Protein AF-A0A7D5NG80-F1 (afdb_monomer)

Secondary structure (DSSP, 8-state):
-----PEEEEEEEEEEETTTEEEEEETTS-EEEEEE-HHHHHTT----TT-EEEEEEETTEEEEEEEEEE--

Nearest PDB structures (foldseek):
  4ql5-assembly1_A  TM=9.829E-01  e=8.535E-10  Streptococcus pneumoniae TIGR4
  3i4o-assembly2_B  TM=9.676E-01  e=9.621E-10  Mycobacterium tuberculosis H37Rv
  2n8n-assembly1_A  TM=8.944E-01  e=4.688E-10  Staphylococcus aureus subsp. aureus Mu50
  6c00-assembly1_A  TM=9.293E-01  e=3.188E-09  Clostridioides difficile
  2n3s-assembly1_A  TM=8.425E-01  e=3.816E-09  Burkholderia thailandensis E264

Solvent-accessible surface area (backbone atoms only — not comparable to full-atom values): 4139 Å² total; per-residue (Å²): 128,86,76,74,71,62,45,73,45,64,28,34,27,70,43,77,46,91,88,64,33,29,37,30,34,32,87,87,71,50,72,25,51,21,33,69,35,70,69,45,62,75,67,65,63,82,82,57,68,71,38,41,31,34,29,38,25,47,87,88,41,82,59,43,33,34,36,77,45,72,62,130

Radius of gyration: 11.6 Å; Cα contacts (8 Å, |Δi|>4): 150; chains: 1; bounding box: 33×24×28 Å

Structure (mmCIF, N/CA/C/O backbone):
data_AF-A0A7D5NG80-F1
#
_entry.id   AF-A0A7D5NG80-F1
#
loop_
_atom_site.group_PDB
_atom_site.id
_atom_site.type_symbol
_atom_site.label_atom_id
_atom_site.label_alt_id
_atom_site.label_comp_id
_atom_site.label_asym_id
_atom_site.label_entity_id
_atom_site.label_seq_id
_atom_site.pdbx_PDB_ins_code
_atom_site.Cartn_x
_atom_site.Cartn_y
_atom_site.Cartn_z
_atom_site.occupancy
_atom_site.B_iso_or_equiv
_atom_site.auth_seq_id
_atom_site.auth_comp_id
_atom_site.auth_asym_id
_atom_site.auth_atom_id
_atom_site.pdbx_PDB_model_num
ATOM 1 N N . MET A 1 1 ? 19.590 11.635 -9.384 1.00 50.16 1 MET A N 1
ATOM 2 C CA . MET A 1 1 ? 18.914 10.760 -10.365 1.00 50.16 1 MET A CA 1
ATOM 3 C C . MET A 1 1 ? 17.453 11.173 -10.431 1.00 50.16 1 MET A C 1
ATOM 5 O O . MET A 1 1 ? 16.821 11.184 -9.376 1.00 50.16 1 MET A O 1
ATOM 9 N N . PRO A 1 2 ? 16.941 11.609 -11.593 1.00 44.91 2 PRO A N 1
ATOM 10 C CA . PRO A 1 2 ? 15.549 12.019 -11.717 1.00 44.91 2 PRO A CA 1
ATOM 11 C C . PRO A 1 2 ? 14.683 10.806 -11.377 1.00 44.91 2 PRO A C 1
ATOM 13 O O . PRO A 1 2 ? 14.838 9.746 -11.977 1.00 44.91 2 PRO A O 1
ATOM 16 N N . LYS A 1 3 ? 13.850 10.928 -10.338 1.00 53.09 3 LYS A N 1
ATOM 17 C CA . LYS A 1 3 ? 12.881 9.896 -9.963 1.00 53.09 3 LYS A CA 1
ATOM 18 C C . LYS A 1 3 ? 11.953 9.725 -11.154 1.00 53.09 3 LYS A C 1
ATOM 20 O O . LYS A 1 3 ? 11.086 10.565 -11.372 1.00 53.09 3 LYS A O 1
ATOM 25 N N . GLN A 1 4 ? 12.209 8.691 -11.946 1.00 55.78 4 GLN A N 1
ATOM 26 C CA . GLN A 1 4 ? 11.376 8.296 -13.066 1.00 55.78 4 GLN A CA 1
ATOM 27 C C . GLN A 1 4 ? 9.924 8.297 -12.585 1.00 55.78 4 GLN A C 1
ATOM 29 O O . GLN A 1 4 ? 9.628 7.678 -11.560 1.00 55.78 4 GLN A O 1
ATOM 34 N N . GLY A 1 5 ? 9.088 9.110 -13.237 1.00 64.69 5 GLY A N 1
ATOM 35 C CA . GLY A 1 5 ? 7.769 9.498 -12.745 1.00 64.69 5 GLY A CA 1
ATOM 36 C C . GLY A 1 5 ? 6.961 8.280 -12.322 1.00 64.69 5 GLY A C 1
ATOM 37 O O . GLY A 1 5 ? 6.562 7.478 -13.163 1.00 64.69 5 GLY A O 1
ATOM 38 N N . MET A 1 6 ? 6.766 8.126 -11.011 1.00 74.06 6 MET A N 1
ATOM 39 C CA . MET A 1 6 ? 5.846 7.127 -10.486 1.00 74.06 6 MET A CA 1
ATOM 40 C C . MET A 1 6 ? 4.455 7.503 -10.978 1.00 74.06 6 MET A C 1
ATOM 42 O O . MET A 1 6 ? 4.017 8.643 -10.811 1.00 74.06 6 MET A O 1
ATOM 46 N N . ILE A 1 7 ? 3.784 6.554 -11.616 1.00 82.75 7 ILE A N 1
ATOM 47 C CA . ILE A 1 7 ? 2.435 6.758 -12.115 1.00 82.75 7 ILE A CA 1
ATOM 48 C C . ILE A 1 7 ? 1.511 6.604 -10.914 1.00 82.75 7 ILE A C 1
ATOM 50 O O . ILE A 1 7 ? 1.481 5.554 -10.275 1.00 82.75 7 ILE A O 1
ATOM 54 N N . GLN A 1 8 ? 0.789 7.668 -10.578 1.00 87.81 8 GLN A N 1
ATOM 55 C CA . GLN A 1 8 ? -0.226 7.635 -9.534 1.00 87.81 8 GLN A CA 1
ATOM 56 C C . GLN A 1 8 ? -1.569 7.301 -10.169 1.00 87.81 8 GLN A C 1
ATOM 58 O O . GLN A 1 8 ? -2.021 8.009 -11.066 1.00 87.81 8 GLN A O 1
ATOM 63 N N . MET A 1 9 ? -2.197 6.231 -9.697 1.00 88.62 9 MET A N 1
ATOM 64 C CA . MET A 1 9 ? -3.541 5.841 -10.104 1.00 88.62 9 MET A CA 1
ATOM 65 C C . MET A 1 9 ? -4.407 5.581 -8.881 1.00 88.62 9 MET A C 1
ATOM 67 O O . MET A 1 9 ? -3.944 5.069 -7.858 1.00 88.62 9 MET A O 1
ATOM 71 N N . ASP A 1 10 ? -5.680 5.920 -9.012 1.00 90.62 10 ASP A N 1
ATOM 72 C CA . ASP A 1 10 ? -6.686 5.698 -7.986 1.00 90.62 10 ASP A CA 1
ATOM 73 C C . ASP A 1 10 ? -7.426 4.387 -8.279 1.00 90.62 10 ASP A C 1
ATOM 75 O O . ASP A 1 10 ? -7.762 4.082 -9.424 1.00 90.62 10 ASP A O 1
ATOM 79 N N . GLY A 1 11 ? -7.638 3.577 -7.245 1.00 91.94 11 GLY A N 1
ATOM 80 C CA . GLY A 1 11 ? -8.274 2.270 -7.362 1.00 91.94 11 GLY A CA 1
ATOM 81 C C . GLY A 1 11 ? -9.037 1.882 -6.103 1.00 91.94 11 GLY A C 1
ATOM 82 O O . GLY A 1 11 ? -8.976 2.557 -5.074 1.00 91.94 11 GLY A O 1
ATOM 83 N N . ILE A 1 12 ? -9.778 0.784 -6.194 1.00 92.31 12 ILE A N 1
ATOM 84 C CA . ILE A 1 12 ? -10.577 0.230 -5.100 1.00 92.31 12 ILE A CA 1
ATOM 85 C C . ILE A 1 12 ? -9.950 -1.085 -4.664 1.00 92.31 12 ILE A C 1
ATOM 87 O O . ILE A 1 12 ? -9.488 -1.876 -5.487 1.00 92.31 12 ILE A O 1
ATOM 91 N N . ILE A 1 13 ? -9.934 -1.335 -3.363 1.00 91.81 13 ILE A N 1
ATOM 92 C CA . ILE A 1 13 ? -9.408 -2.583 -2.824 1.00 91.81 13 ILE A CA 1
ATOM 93 C C . ILE A 1 13 ? -10.428 -3.684 -3.008 1.00 91.81 13 ILE A C 1
ATOM 95 O O . ILE A 1 13 ? -11.526 -3.635 -2.460 1.00 91.81 13 ILE A O 1
ATOM 99 N N . GLU A 1 14 ? -10.037 -4.688 -3.777 1.00 91.81 14 GLU A N 1
ATOM 100 C CA . GLU A 1 14 ? -10.867 -5.846 -4.049 1.00 91.81 14 GLU A CA 1
ATOM 101 C C . GLU A 1 14 ? -10.667 -6.918 -2.987 1.00 91.81 14 GLU A C 1
ATOM 103 O O . GLU A 1 14 ? -11.651 -7.446 -2.495 1.00 91.81 14 GLU A O 1
ATOM 108 N N . GLU A 1 15 ? -9.425 -7.220 -2.602 1.00 89.44 15 GLU A N 1
ATOM 109 C CA . GLU A 1 15 ? -9.121 -8.266 -1.619 1.00 89.44 15 GLU A CA 1
ATOM 110 C C . GLU A 1 15 ? -7.867 -7.922 -0.809 1.00 89.44 15 GLU A C 1
ATOM 112 O O . GLU A 1 15 ? -6.924 -7.300 -1.308 1.00 89.44 15 GLU A O 1
ATOM 117 N N . ALA A 1 16 ? -7.844 -8.355 0.452 1.00 87.75 16 ALA A N 1
ATOM 118 C CA . ALA A 1 16 ? -6.679 -8.259 1.324 1.00 87.75 16 ALA A CA 1
ATOM 119 C C . ALA A 1 16 ? -6.049 -9.649 1.491 1.00 87.75 16 ALA A C 1
ATOM 121 O O . ALA A 1 16 ? -6.693 -10.574 1.982 1.00 87.75 16 ALA A O 1
ATOM 122 N N . LEU A 1 17 ? -4.787 -9.790 1.089 1.00 86.75 17 LEU A N 1
ATOM 123 C CA . LEU A 1 17 ? -4.026 -11.032 1.186 1.00 86.75 17 LEU A CA 1
ATOM 124 C C . LEU A 1 17 ? -3.226 -11.084 2.501 1.00 86.75 17 LEU A C 1
ATOM 126 O O . LEU A 1 17 ? -2.761 -10.047 3.002 1.00 86.75 17 LEU A O 1
ATOM 130 N N . PRO A 1 18 ? -2.980 -12.290 3.045 1.00 77.12 18 PRO 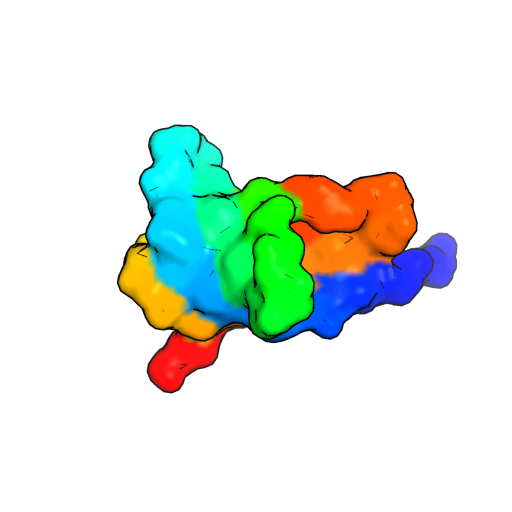A N 1
ATOM 131 C CA . PRO A 1 18 ? -2.000 -12.469 4.109 1.00 77.12 18 PRO A CA 1
ATOM 132 C C . PRO A 1 18 ? -0.615 -12.014 3.608 1.00 77.12 18 PRO A C 1
ATOM 134 O O . PRO A 1 18 ? -0.270 -12.238 2.452 1.00 77.12 18 PRO A O 1
ATOM 137 N N . ASN A 1 19 ? 0.170 -11.354 4.469 1.00 81.00 19 ASN A N 1
ATOM 138 C CA . ASN A 1 19 ? 1.425 -10.626 4.169 1.00 81.00 19 ASN A CA 1
ATOM 139 C C . ASN A 1 19 ? 1.289 -9.157 3.731 1.00 81.00 19 ASN A C 1
ATOM 141 O O . ASN A 1 19 ? 2.201 -8.625 3.094 1.00 81.00 19 ASN A O 1
ATOM 145 N N . THR A 1 20 ? 0.222 -8.440 4.120 1.00 80.69 20 THR A N 1
ATOM 146 C CA . THR A 1 20 ? 0.039 -6.990 3.824 1.00 80.69 20 THR A CA 1
ATOM 147 C C . THR A 1 20 ? 0.121 -6.650 2.333 1.00 80.69 20 THR A C 1
ATOM 149 O O . THR A 1 20 ? 0.560 -5.562 1.942 1.00 80.69 20 THR A O 1
ATOM 152 N N . GLN A 1 21 ? -0.288 -7.608 1.510 1.00 88.12 21 GLN A N 1
ATOM 153 C CA . GLN A 1 21 ? -0.519 -7.421 0.091 1.00 88.12 21 GLN A CA 1
ATOM 154 C C . GLN A 1 21 ? -2.015 -7.203 -0.113 1.00 88.12 21 GLN A C 1
ATOM 156 O O . GLN A 1 21 ? -2.843 -7.791 0.577 1.00 88.12 21 GLN A O 1
ATOM 161 N N . PHE A 1 22 ? -2.360 -6.334 -1.046 1.00 90.88 22 PHE A N 1
ATOM 162 C CA . PHE A 1 22 ? -3.732 -5.967 -1.346 1.00 90.88 22 PHE A CA 1
ATOM 163 C C . PHE A 1 22 ? -3.915 -6.024 -2.850 1.00 90.88 22 PHE A C 1
ATOM 165 O O . PHE A 1 22 ? -3.076 -5.526 -3.604 1.00 90.88 22 PHE A O 1
ATOM 172 N N . ILE A 1 23 ? -5.010 -6.631 -3.283 1.00 91.25 23 ILE A N 1
ATOM 173 C CA . ILE A 1 23 ? -5.423 -6.599 -4.677 1.00 91.25 23 ILE A CA 1
ATOM 174 C C . ILE A 1 23 ? -6.196 -5.304 -4.866 1.00 91.25 23 ILE A C 1
ATOM 176 O O . ILE A 1 23 ? -7.275 -5.122 -4.300 1.00 91.25 23 ILE A O 1
ATOM 180 N N . VAL A 1 24 ? -5.622 -4.396 -5.647 1.00 92.25 24 VAL A N 1
ATOM 181 C CA . VAL A 1 24 ? -6.273 -3.144 -6.023 1.00 92.25 24 VAL A CA 1
ATOM 182 C C . VAL A 1 24 ? -6.786 -3.284 -7.442 1.00 92.25 24 VAL A C 1
ATOM 184 O O . VAL A 1 24 ? -6.032 -3.624 -8.355 1.00 92.25 24 VAL A O 1
ATOM 187 N N . ARG A 1 25 ? -8.073 -3.012 -7.619 1.00 91.62 25 ARG A N 1
ATOM 188 C CA . ARG A 1 25 ? -8.723 -2.919 -8.916 1.00 91.62 25 ARG A CA 1
ATOM 189 C C . ARG A 1 25 ? -8.779 -1.453 -9.332 1.00 91.62 25 ARG A C 1
ATOM 191 O O . ARG A 1 25 ? -9.369 -0.625 -8.638 1.00 91.62 25 ARG A O 1
ATOM 198 N N . PHE A 1 26 ? -8.169 -1.138 -10.465 1.00 89.81 26 PHE A N 1
ATOM 199 C CA . PHE A 1 26 ? -8.285 0.174 -11.094 1.00 89.81 26 PHE A CA 1
ATOM 200 C C . PHE A 1 26 ? -9.607 0.305 -11.847 1.00 89.81 26 PHE A C 1
ATOM 202 O O . PHE A 1 26 ? -10.199 -0.696 -12.253 1.00 89.81 26 PHE A O 1
ATOM 209 N N . GLU A 1 27 ? -10.045 1.541 -12.089 1.00 82.69 27 GLU A N 1
ATOM 210 C CA . GLU A 1 27 ? -11.255 1.823 -12.882 1.00 82.69 27 GLU A CA 1
ATOM 211 C C . GLU A 1 27 ? -11.171 1.228 -14.297 1.00 82.69 27 GLU A C 1
ATOM 213 O O . GLU A 1 27 ? -12.173 0.801 -14.861 1.00 82.69 27 GLU A O 1
ATOM 218 N N . ASN A 1 28 ? -9.953 1.068 -14.818 1.00 81.19 28 ASN A N 1
ATOM 219 C CA . ASN A 1 28 ? -9.670 0.461 -16.118 1.00 81.19 28 ASN A CA 1
ATOM 220 C C . ASN A 1 28 ? -9.849 -1.076 -16.132 1.00 81.19 28 ASN A C 1
ATOM 222 O O . ASN A 1 28 ? -9.549 -1.716 -17.134 1.00 81.19 28 ASN A O 1
ATOM 226 N N . GLY A 1 29 ? -10.254 -1.697 -15.017 1.00 80.50 29 GLY A N 1
ATOM 227 C CA . GLY A 1 29 ? -10.452 -3.148 -14.889 1.00 80.50 29 GLY A CA 1
ATOM 228 C C . GLY A 1 29 ? -9.182 -3.955 -14.593 1.00 80.50 29 GLY A C 1
ATOM 229 O O . GLY A 1 29 ? -9.265 -5.149 -14.306 1.00 80.50 29 GLY A O 1
ATOM 230 N N . HIS A 1 30 ? -8.007 -3.320 -14.600 1.00 85.44 30 HIS A N 1
ATOM 231 C CA . HIS A 1 30 ? -6.750 -3.965 -14.228 1.00 85.44 30 HIS A CA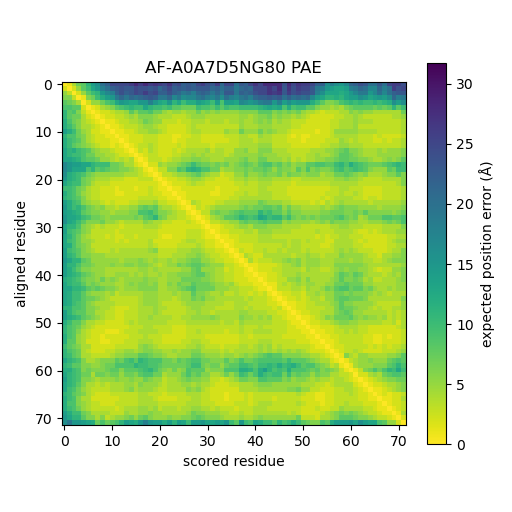 1
ATOM 232 C C . HIS A 1 30 ? -6.664 -4.205 -12.721 1.00 85.44 30 HIS A C 1
ATOM 234 O O . HIS A 1 30 ? -6.953 -3.316 -11.917 1.00 85.44 30 HIS A O 1
ATOM 240 N N . LYS A 1 31 ? -6.206 -5.402 -12.350 1.00 90.00 31 LYS A N 1
ATOM 241 C CA . LYS A 1 31 ? -5.900 -5.772 -10.968 1.00 90.00 31 LYS A CA 1
ATOM 242 C C . LYS A 1 31 ? -4.398 -5.763 -10.762 1.00 90.00 31 LYS A C 1
ATOM 244 O O . LYS A 1 31 ? -3.658 -6.337 -11.559 1.00 90.00 31 LYS A O 1
ATOM 249 N N . VAL A 1 32 ? -3.959 -5.129 -9.688 1.00 90.12 32 VAL A N 1
ATOM 250 C CA . VAL A 1 32 ? -2.542 -4.963 -9.374 1.00 90.12 32 VAL A CA 1
ATOM 251 C C . VAL A 1 32 ? -2.310 -5.346 -7.929 1.00 90.12 32 VAL A C 1
ATOM 253 O O . VAL A 1 32 ? -3.120 -5.060 -7.046 1.00 90.12 32 VAL A O 1
ATOM 256 N N . LEU A 1 33 ? -1.186 -6.015 -7.697 1.00 90.12 33 LEU A N 1
ATOM 257 C CA . LEU A 1 33 ? -0.792 -6.435 -6.370 1.00 90.12 33 LEU A CA 1
ATOM 258 C C . LEU A 1 33 ? -0.020 -5.293 -5.714 1.00 90.12 33 LEU A C 1
ATOM 260 O O . LEU A 1 33 ? 1.104 -4.964 -6.103 1.00 90.12 33 LEU A O 1
ATOM 264 N N . ALA A 1 34 ? -0.648 -4.647 -4.739 1.00 90.88 34 ALA A N 1
ATOM 265 C CA . ALA A 1 34 ? -0.088 -3.497 -4.061 1.00 90.88 34 ALA A CA 1
ATOM 266 C C . ALA A 1 34 ? 0.300 -3.827 -2.621 1.00 90.88 34 ALA A C 1
ATOM 268 O O . ALA A 1 34 ? -0.329 -4.639 -1.948 1.00 90.88 34 ALA A O 1
ATOM 269 N N . HIS A 1 35 ? 1.343 -3.171 -2.130 1.00 89.31 35 HIS A N 1
ATOM 270 C CA . HIS A 1 35 ? 1.738 -3.237 -0.727 1.00 89.31 35 HIS A CA 1
ATOM 271 C C . HIS A 1 35 ? 1.566 -1.869 -0.074 1.00 89.31 35 HIS A C 1
ATOM 273 O O . HIS A 1 35 ? 1.656 -0.823 -0.720 1.00 89.31 35 HIS A O 1
ATOM 279 N N . ILE A 1 36 ? 1.328 -1.874 1.231 1.00 89.88 36 ILE A N 1
ATOM 280 C CA . ILE A 1 36 ? 1.220 -0.648 2.019 1.00 89.88 36 ILE A CA 1
ATOM 281 C C . ILE A 1 36 ? 2.583 0.054 2.108 1.00 89.88 36 ILE A C 1
ATOM 283 O O . ILE A 1 36 ? 3.593 -0.572 2.437 1.00 89.88 36 ILE A O 1
ATOM 287 N N . ALA A 1 37 ? 2.61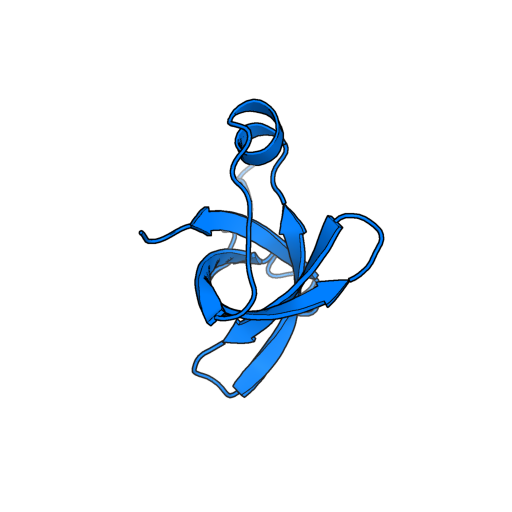4 1.372 1.884 1.00 87.81 37 ALA A N 1
ATOM 288 C CA . ALA A 1 37 ? 3.800 2.176 2.160 1.00 87.81 37 ALA A CA 1
ATOM 289 C C . ALA A 1 37 ? 4.129 2.194 3.663 1.00 87.81 37 ALA A C 1
ATOM 291 O O . ALA A 1 37 ? 3.244 2.314 4.509 1.00 87.81 37 ALA A O 1
ATOM 292 N N . GLY A 1 38 ? 5.417 2.175 4.018 1.00 86.00 38 GLY A N 1
ATOM 293 C CA . GLY A 1 38 ? 5.855 2.167 5.423 1.00 86.00 38 GLY A CA 1
ATOM 294 C C . GLY A 1 38 ? 5.256 3.294 6.282 1.00 86.00 38 GLY A C 1
ATOM 295 O O . GLY A 1 38 ? 4.884 3.052 7.427 1.00 86.00 38 GLY A O 1
ATOM 296 N N . LYS A 1 39 ? 5.054 4.492 5.708 1.00 87.12 39 LYS A N 1
ATOM 297 C CA . LYS A 1 39 ? 4.384 5.618 6.390 1.00 87.12 39 LYS A CA 1
ATOM 298 C C . LYS A 1 39 ? 2.968 5.274 6.855 1.00 87.12 39 LYS A C 1
ATOM 300 O O . LYS A 1 39 ? 2.577 5.631 7.956 1.00 87.12 39 LYS A O 1
ATOM 305 N N . MET A 1 40 ? 2.207 4.540 6.052 1.00 86.50 40 MET A N 1
ATOM 306 C CA . MET A 1 40 ? 0.853 4.134 6.422 1.00 86.50 40 MET A CA 1
ATOM 307 C C . MET A 1 40 ? 0.836 3.091 7.539 1.00 86.50 40 MET A C 1
ATOM 309 O O . MET A 1 40 ? -0.057 3.135 8.384 1.00 86.50 40 MET A O 1
ATOM 313 N N . ARG A 1 41 ? 1.836 2.194 7.580 1.00 83.12 41 ARG A N 1
ATOM 314 C CA . ARG A 1 41 ? 2.014 1.273 8.715 1.00 83.12 41 ARG A CA 1
ATOM 315 C C . ARG A 1 41 ? 2.312 2.037 10.002 1.00 83.12 41 ARG A C 1
ATOM 317 O O . ARG A 1 41 ? 1.706 1.731 11.020 1.00 83.12 41 ARG A O 1
ATOM 324 N N . MET A 1 42 ? 3.190 3.043 9.949 1.00 86.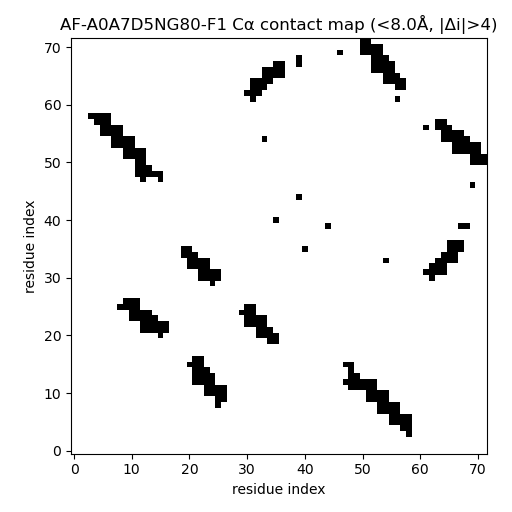94 42 MET A N 1
ATOM 325 C CA . MET A 1 42 ? 3.484 3.899 11.109 1.00 86.94 42 MET A CA 1
ATOM 326 C C . MET A 1 42 ? 2.244 4.654 11.602 1.00 86.94 42 MET A C 1
ATOM 328 O O . MET A 1 42 ? 2.044 4.788 12.803 1.00 86.94 42 MET A O 1
ATOM 332 N N . ASN A 1 43 ? 1.381 5.096 10.685 1.00 87.62 43 ASN A N 1
ATOM 333 C CA . ASN A 1 43 ? 0.119 5.764 11.006 1.00 87.62 43 ASN A CA 1
ATOM 334 C C . ASN A 1 43 ? -1.034 4.804 11.358 1.00 87.62 43 ASN A C 1
ATOM 336 O O . ASN A 1 43 ? -2.169 5.261 11.478 1.00 87.62 43 ASN A O 1
ATOM 340 N N . TYR A 1 44 ? -0.778 3.497 11.503 1.00 84.81 44 TYR A N 1
ATOM 341 C CA . TYR A 1 44 ? -1.789 2.480 11.825 1.00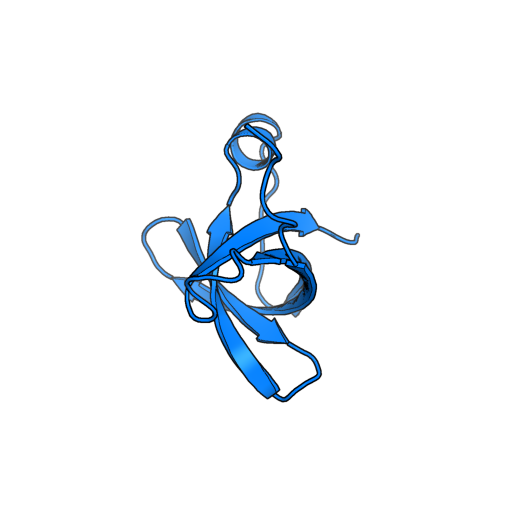 84.81 44 TYR A CA 1
ATOM 342 C C . TYR A 1 44 ? -3.032 2.531 10.920 1.00 84.81 44 TYR A C 1
ATOM 344 O O . TYR A 1 44 ? -4.150 2.234 11.351 1.00 84.81 44 TYR A O 1
ATOM 352 N N . ILE A 1 45 ? -2.849 2.900 9.647 1.00 85.94 45 ILE A N 1
ATOM 353 C CA . ILE A 1 45 ? -3.954 2.965 8.690 1.00 85.94 45 ILE A CA 1
ATOM 354 C C . ILE A 1 45 ? -4.377 1.535 8.374 1.00 85.94 45 ILE A C 1
ATOM 356 O O . ILE A 1 45 ? -3.690 0.804 7.660 1.00 85.94 45 ILE A O 1
ATOM 360 N N . LYS A 1 46 ? -5.523 1.133 8.925 1.00 85.31 46 LYS A N 1
ATOM 361 C CA . LYS A 1 46 ? -6.185 -0.111 8.539 1.00 85.31 46 LYS A CA 1
ATOM 362 C C . LYS A 1 46 ? -6.751 0.062 7.145 1.00 85.31 46 LYS A C 1
ATOM 364 O O . LYS A 1 46 ? -7.275 1.120 6.817 1.00 85.31 46 LYS A O 1
ATOM 369 N N . ILE A 1 47 ? -6.637 -0.975 6.344 1.00 86.75 47 ILE A N 1
ATOM 370 C CA . ILE A 1 47 ? -7.141 -1.001 4.985 1.00 86.75 47 ILE A CA 1
ATOM 371 C C . ILE A 1 47 ? -8.104 -2.179 4.898 1.00 86.75 47 ILE A C 1
ATOM 373 O O . ILE A 1 47 ? -7.750 -3.287 5.303 1.00 86.75 47 ILE A O 1
ATOM 377 N N . LEU A 1 48 ? -9.318 -1.917 4.429 1.00 87.25 48 LEU A N 1
ATOM 378 C CA . LEU A 1 48 ? -10.395 -2.887 4.295 1.00 87.25 48 LEU A CA 1
ATOM 379 C C . LEU A 1 48 ? -10.766 -3.050 2.818 1.00 87.25 48 LEU A C 1
ATOM 381 O O . LEU A 1 48 ? -10.453 -2.215 1.967 1.00 87.25 48 LEU A O 1
ATOM 385 N N . GLN A 1 49 ? -11.439 -4.154 2.514 1.00 89.69 49 GLN A N 1
ATOM 386 C CA . GLN A 1 49 ? -12.043 -4.368 1.206 1.00 89.69 49 GLN A CA 1
ATOM 387 C C . GLN A 1 49 ? -13.097 -3.287 0.925 1.00 89.69 49 GLN A C 1
ATOM 389 O O . GLN A 1 49 ? -13.877 -2.932 1.806 1.00 89.69 49 GLN A O 1
ATOM 394 N N . GLY A 1 50 ? -13.113 -2.767 -0.301 1.00 88.31 50 GLY A N 1
ATOM 395 C CA . GLY A 1 50 ? -14.006 -1.692 -0.736 1.00 88.31 50 GLY A CA 1
ATOM 396 C C . GLY A 1 50 ? -13.455 -0.279 -0.532 1.00 88.31 50 GLY A C 1
ATOM 397 O O . GLY A 1 50 ? -14.043 0.675 -1.039 1.00 88.31 50 GLY A O 1
ATOM 398 N N . ASP A 1 51 ? -12.314 -0.121 0.143 1.00 90.56 51 ASP A N 1
ATOM 399 C CA . ASP A 1 51 ? -11.700 1.193 0.322 1.00 90.56 51 ASP A CA 1
ATOM 400 C C . ASP A 1 51 ? -11.121 1.745 -0.981 1.00 90.56 51 ASP A C 1
ATOM 402 O O . ASP A 1 51 ? -10.437 1.041 -1.731 1.00 90.56 51 ASP A O 1
ATOM 406 N N . LYS A 1 52 ? -11.328 3.046 -1.208 1.00 91.31 52 LYS A N 1
ATOM 407 C CA . LYS A 1 52 ? -10.641 3.793 -2.263 1.00 91.31 52 LYS A CA 1
ATOM 408 C C . LYS A 1 52 ? -9.236 4.158 -1.809 1.00 91.31 52 LYS A C 1
ATOM 410 O O . LYS A 1 52 ? -9.039 4.788 -0.769 1.00 91.31 52 LYS A O 1
ATOM 415 N N . VAL A 1 53 ? -8.248 3.808 -2.618 1.00 91.69 53 VAL A N 1
ATOM 416 C CA . VAL A 1 53 ? -6.838 4.062 -2.337 1.00 91.69 53 VAL A CA 1
ATOM 417 C C . VAL A 1 53 ? -6.119 4.622 -3.552 1.00 91.69 53 VAL A C 1
ATOM 419 O O . VAL A 1 53 ? -6.433 4.291 -4.692 1.00 91.69 53 VAL A O 1
ATOM 422 N N . A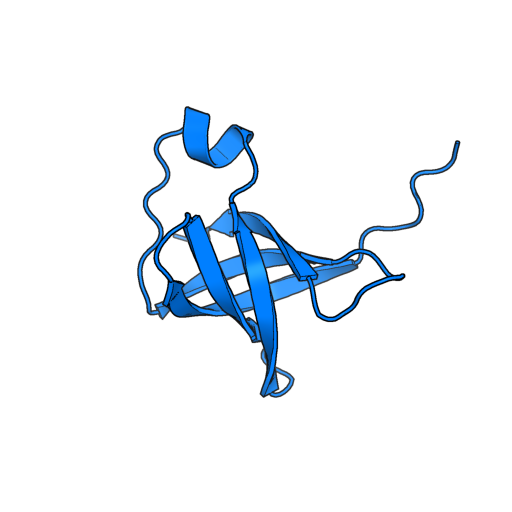RG A 1 54 ? -5.108 5.448 -3.292 1.00 91.75 54 ARG A N 1
ATOM 423 C CA . ARG A 1 54 ? -4.152 5.896 -4.299 1.00 91.75 54 ARG A CA 1
ATOM 424 C C . ARG A 1 54 ? -2.937 4.987 -4.285 1.00 91.75 54 ARG A C 1
ATOM 426 O O . ARG A 1 54 ? -2.287 4.810 -3.245 1.00 91.75 54 ARG A O 1
ATOM 433 N N . VAL A 1 55 ? -2.619 4.450 -5.452 1.00 91.38 55 VAL A N 1
ATOM 434 C CA . VAL A 1 55 ? -1.507 3.537 -5.682 1.00 91.38 55 VAL A CA 1
ATOM 435 C C . VAL A 1 55 ? -0.489 4.207 -6.592 1.00 91.38 55 VAL A C 1
ATOM 437 O O . VAL A 1 55 ? -0.820 4.726 -7.652 1.00 91.38 55 VAL A O 1
ATOM 440 N N . GLU A 1 56 ? 0.769 4.179 -6.177 1.00 89.94 56 GLU A N 1
ATOM 441 C CA . GLU A 1 56 ? 1.906 4.491 -7.031 1.00 89.94 56 GLU A CA 1
ATOM 442 C C . GLU A 1 56 ? 2.416 3.222 -7.696 1.00 89.94 56 GLU A C 1
ATOM 444 O O . GLU A 1 56 ? 2.742 2.243 -7.024 1.00 89.94 56 GLU A O 1
ATOM 449 N N . ILE A 1 57 ? 2.512 3.256 -9.016 1.00 87.69 57 ILE A N 1
ATOM 450 C CA . ILE A 1 57 ? 3.057 2.186 -9.836 1.00 87.69 57 ILE A CA 1
ATOM 451 C C . ILE A 1 57 ? 4.360 2.679 -10.454 1.00 87.69 57 ILE A C 1
ATOM 453 O O . ILE A 1 57 ? 4.466 3.810 -10.939 1.00 87.69 57 ILE A O 1
ATOM 457 N N . SER A 1 58 ? 5.367 1.813 -10.437 1.00 80.75 58 SER A N 1
ATOM 458 C CA . SER A 1 58 ? 6.589 2.062 -11.189 1.00 80.75 58 SER A CA 1
ATOM 459 C C . SER A 1 58 ? 6.319 1.798 -12.672 1.00 80.75 58 SER A C 1
ATOM 461 O O . SER A 1 58 ? 5.812 0.729 -13.000 1.00 80.75 58 SER A O 1
ATOM 463 N N . PRO A 1 59 ? 6.723 2.690 -13.593 1.00 76.12 59 PRO A N 1
ATOM 464 C CA . PRO A 1 59 ? 6.485 2.513 -15.032 1.00 76.12 59 PRO A CA 1
ATOM 465 C C . PRO A 1 59 ? 7.176 1.274 -15.631 1.00 76.12 59 PRO A C 1
ATOM 467 O O . PRO A 1 59 ? 6.906 0.911 -16.769 1.00 76.12 59 PRO A O 1
ATOM 470 N N . TYR A 1 60 ? 8.063 0.629 -14.872 1.00 79.31 60 TYR A N 1
ATOM 471 C CA . TYR A 1 60 ? 8.751 -0.604 -15.247 1.00 79.31 60 TYR A CA 1
ATOM 472 C C . TYR A 1 60 ? 7.956 -1.877 -14.930 1.00 79.31 60 TYR A C 1
ATOM 474 O O . TYR A 1 60 ? 8.142 -2.878 -15.608 1.00 79.31 60 TYR A O 1
ATOM 482 N N . ASP A 1 61 ? 7.082 -1.838 -13.919 1.00 75.12 61 ASP A N 1
ATOM 483 C CA . ASP A 1 61 ? 6.332 -2.996 -13.423 1.00 75.12 61 ASP A CA 1
ATOM 484 C C . ASP A 1 61 ? 4.889 -2.582 -13.117 1.00 75.12 61 ASP A C 1
ATOM 486 O O . ASP A 1 61 ? 4.550 -2.185 -12.001 1.00 75.12 61 ASP A O 1
ATOM 490 N N . LEU A 1 62 ? 4.012 -2.716 -14.114 1.00 76.88 62 LEU A N 1
ATOM 491 C CA . LEU A 1 62 ? 2.585 -2.384 -14.002 1.00 76.88 62 LEU A CA 1
ATOM 492 C C . LEU A 1 62 ? 1.806 -3.343 -13.083 1.00 76.88 62 LEU A C 1
ATOM 494 O O . LEU A 1 62 ? 0.687 -3.046 -12.676 1.00 76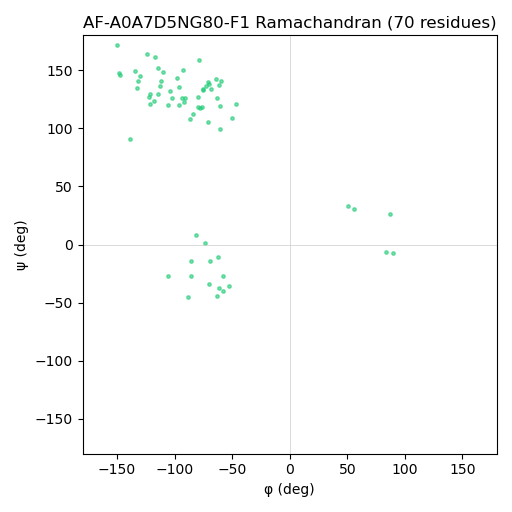.88 62 LEU A O 1
ATOM 498 N N . THR A 1 63 ? 2.388 -4.494 -12.738 1.00 82.25 63 THR A N 1
ATOM 499 C CA . THR A 1 63 ? 1.766 -5.526 -11.892 1.00 82.25 63 THR A CA 1
ATOM 500 C C . THR A 1 63 ? 1.958 -5.293 -10.398 1.00 82.25 63 THR A C 1
ATOM 502 O O . THR A 1 63 ? 1.275 -5.933 -9.595 1.00 82.25 63 THR A O 1
ATOM 505 N N . LYS A 1 64 ? 2.877 -4.399 -10.008 1.00 85.94 64 LYS A N 1
ATOM 506 C CA . LYS A 1 64 ? 3.185 -4.107 -8.605 1.00 85.94 64 LYS A CA 1
ATOM 507 C C . LYS A 1 64 ? 2.964 -2.635 -8.295 1.00 85.94 64 LYS A C 1
ATOM 509 O O . LYS A 1 64 ? 3.489 -1.753 -8.966 1.00 85.94 64 LYS A O 1
ATOM 514 N N . GLY A 1 65 ? 2.225 -2.386 -7.221 1.00 89.00 65 GLY A N 1
ATOM 515 C CA . GLY A 1 65 ? 1.911 -1.040 -6.757 1.00 89.00 65 GLY A CA 1
ATOM 516 C C . GLY A 1 65 ? 2.325 -0.796 -5.312 1.00 89.00 65 GLY A C 1
ATOM 517 O O . GLY A 1 65 ? 2.548 -1.723 -4.529 1.00 89.00 65 GLY A O 1
ATOM 518 N N . ARG A 1 66 ? 2.385 0.476 -4.933 1.00 90.69 66 ARG A N 1
ATOM 519 C CA . ARG A 1 66 ? 2.555 0.930 -3.556 1.00 90.69 66 ARG A CA 1
ATOM 520 C C . ARG A 1 66 ? 1.386 1.818 -3.160 1.00 90.69 66 ARG A C 1
ATOM 522 O O . ARG A 1 66 ? 1.184 2.868 -3.756 1.00 90.69 66 ARG A O 1
ATOM 529 N N . ILE A 1 67 ? 0.651 1.437 -2.122 1.00 91.38 67 ILE A N 1
ATOM 530 C CA . ILE A 1 67 ? -0.452 2.246 -1.597 1.00 91.38 67 ILE A CA 1
ATOM 531 C C . ILE A 1 67 ? 0.137 3.409 -0.803 1.00 91.38 67 ILE A C 1
ATOM 533 O O . ILE A 1 67 ? 0.831 3.193 0.195 1.00 91.38 67 ILE A O 1
ATOM 537 N N . ILE A 1 68 ? -0.134 4.632 -1.253 1.00 90.75 68 ILE A N 1
ATOM 538 C CA . ILE A 1 68 ? 0.362 5.861 -0.621 1.00 90.75 68 ILE A CA 1
ATOM 539 C C . ILE A 1 68 ? -0.711 6.612 0.157 1.00 90.75 68 ILE A C 1
ATOM 541 O O . ILE A 1 68 ? -0.381 7.329 1.100 1.00 90.75 68 ILE A O 1
ATOM 545 N N . TYR A 1 69 ? -1.977 6.461 -0.231 1.00 89.12 69 TYR A N 1
ATOM 546 C CA . TYR A 1 69 ? -3.083 7.207 0.354 1.00 89.12 69 TYR A CA 1
ATOM 547 C C . TYR A 1 69 ? -4.368 6.381 0.361 1.00 89.12 69 TYR A C 1
ATOM 549 O O . TYR A 1 69 ? -4.597 5.579 -0.540 1.00 89.12 69 TYR A O 1
ATOM 557 N N . ARG A 1 70 ? -5.190 6.568 1.395 1.00 89.12 70 ARG A N 1
ATOM 558 C CA . ARG A 1 70 ? -6.535 6.000 1.509 1.00 89.12 70 ARG A CA 1
ATOM 559 C C . ARG A 1 70 ? -7.504 7.170 1.568 1.00 89.12 70 ARG A C 1
ATOM 561 O O . ARG A 1 70 ? -7.359 8.029 2.437 1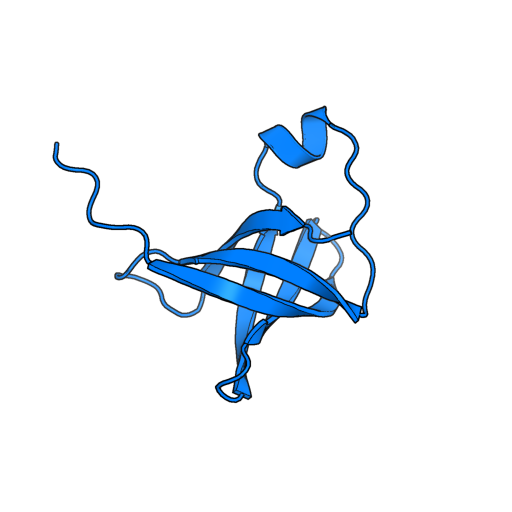.00 89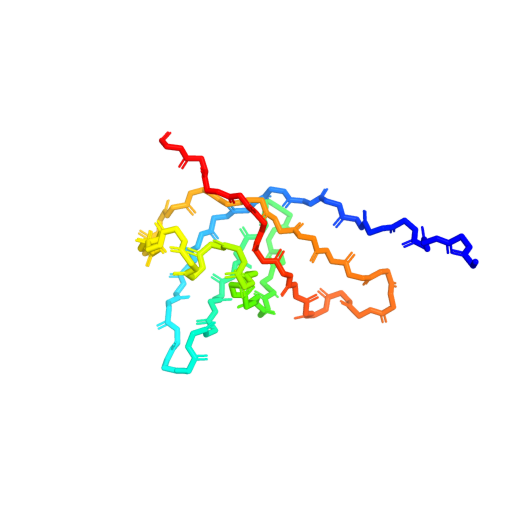.12 70 ARG A O 1
ATOM 568 N N . TYR A 1 71 ? -8.461 7.188 0.652 1.00 84.81 71 TYR A N 1
ATOM 569 C CA . TYR A 1 71 ? -9.568 8.130 0.680 1.00 84.81 71 TYR A CA 1
ATOM 570 C C . TYR A 1 71 ? -10.557 7.682 1.756 1.00 84.81 71 TYR A C 1
ATOM 572 O O . TYR A 1 71 ? -10.825 6.487 1.895 1.00 84.81 71 TYR A O 1
ATOM 580 N N . LYS A 1 72 ? -11.001 8.637 2.572 1.00 72.31 72 LYS A N 1
ATOM 581 C CA . LYS A 1 72 ? -11.916 8.400 3.688 1.00 72.31 72 LYS A CA 1
ATOM 582 C C . LYS A 1 72 ? -13.360 8.358 3.208 1.00 72.31 72 LYS A C 1
ATOM 584 O O . LYS A 1 72 ? -13.663 9.108 2.254 1.00 72.31 72 LYS A O 1
#

Foldseek 3Di:
DPPQDFDKAKFFFADADPPQWTFTQGPVRDTATEHEDPVCVVVVPDDDGGWIFIWTHDPVDPRYTYTDGTDD

Sequence (72 aa):
MPKQGMIQMDGIIEEALPNTQFIVRFENGHKVLAHIAGKMRMNYIKILQGDKVRVEISPYDLTKGRIIYRYK

pLDDT: mean 84.42, std 9.79, range [44.91, 92.31]

Mean predicted aligned error: 5.54 Å